Protein AF-A0A7R9Y713-F1 (afdb_monomer)

Radius of gyration: 16.24 Å; Cα contacts (8 Å, |Δi|>4): 107; chains: 1; bounding box: 51×29×39 Å

Nearest PDB structures (foldseek):
  8q87-assembly1_Aa  TM=9.866E-01  e=1.532E-11  Gallus gallus
  7qiz-assembly1_v  TM=9.920E-01  e=5.267E-11  Solanum lycopersicum
  8b2l-assembly1_F1  TM=9.938E-01  e=1.397E-10  Nicotiana tabacum
  8r6f-assembly1_B  TM=9.916E-01  e=2.202E-10  Triticum aestivum
  8c3a-assembly1_D  TM=9.872E-01  e=3.952E-10  Candida albicans

Sequence (104 aa):
NCLLNFHGMDMTRDKLCSLIKKKQSIIEANVDARTTDGYIVRLFCIAFTKKQDDQLKETCYAKSAKVRSIRTKMINAMSTLAGKGDLKTLVKALIAGTTGEEIE

InterPro domains:
  IPR001593 Small ribosomal subunit protein eS1 [PF01015] (1-104)
  IPR001593 Small ribosomal subunit protein eS1 [SM01397] (1-103)

Solvent-accessible surface area (backbone atoms only — not comparable to full-atom values): 6538 Å² total; per-residue (Å²): 138,86,89,83,78,93,86,82,86,82,79,56,67,70,59,58,59,70,69,66,61,84,56,40,34,80,48,70,40,66,44,83,32,56,27,72,79,69,51,77,45,78,49,77,47,80,46,69,50,75,76,58,93,87,52,84,64,83,59,31,74,70,54,72,70,56,51,52,55,49,36,53,50,48,37,51,51,54,44,51,54,31,56,73,35,34,67,74,55,42,51,53,46,61,74,68,50,57,69,57,69,81,63,110

Mean predicted aligned error: 4.02 Å

Foldseek 3Di:
DDDDDDDDDDDDPVVVVVVDDPQKDKAKEWDFEAAPVGDTDIDIDIDIFDDDPPDPDSHDYDDPVVSVVLRVQLHVLLRVLRHPHDPVSSVVVVVVVCSVVSSD

Secondary structure (DSSP, 8-state):
------------HHHHHHH--TTB-EEEEEEEEE-TTS-EEEEEEEEEPPPPTT--SS-BPPPHHHH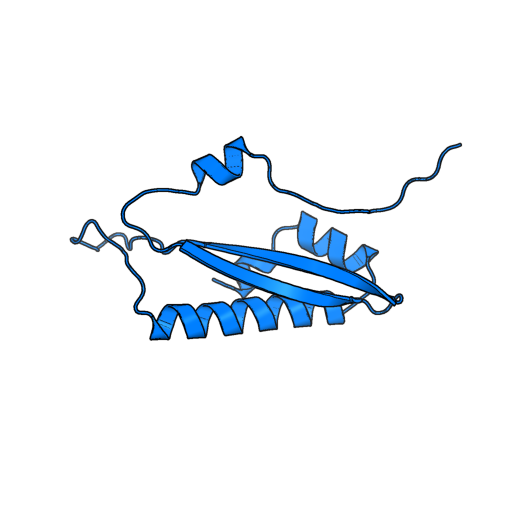HHHHHHHHHHHHHHHHTS-HHHHHHHHHHTGGGTTT-

Structure (mmCIF, N/CA/C/O backbone):
data_AF-A0A7R9Y713-F1
#
_entry.id   AF-A0A7R9Y713-F1
#
loop_
_atom_site.group_PDB
_atom_site.id
_atom_site.type_symbol
_atom_site.label_atom_id
_atom_site.label_alt_id
_atom_site.label_comp_id
_atom_site.label_asym_id
_atom_site.label_entity_id
_atom_site.label_seq_id
_atom_site.pdbx_PDB_ins_code
_atom_site.Cartn_x
_atom_site.Cartn_y
_atom_site.Cartn_z
_atom_site.occupancy
_atom_site.B_iso_or_equiv
_atom_site.auth_seq_id
_atom_site.auth_comp_id
_atom_site.auth_asym_id
_atom_site.auth_atom_id
_atom_site.pdbx_PDB_model_num
ATOM 1 N N . ASN A 1 1 ? 28.786 15.103 -15.250 1.00 78.19 1 ASN A N 1
ATOM 2 C CA . ASN A 1 1 ? 27.330 14.838 -15.200 1.00 78.19 1 ASN A CA 1
ATOM 3 C C . ASN A 1 1 ? 27.094 13.432 -14.686 1.00 78.19 1 ASN A C 1
ATOM 5 O O . ASN A 1 1 ? 27.691 12.518 -15.235 1.00 78.19 1 ASN A O 1
ATOM 9 N N . CYS A 1 2 ? 26.278 13.267 -13.643 1.00 91.69 2 CYS A N 1
ATOM 10 C CA . CYS A 1 2 ? 25.910 11.959 -13.093 1.00 91.69 2 CYS A CA 1
ATOM 11 C C . CYS A 1 2 ? 24.407 11.752 -13.317 1.00 91.69 2 CYS A C 1
ATOM 13 O O . CYS A 1 2 ? 23.604 12.513 -12.779 1.00 91.69 2 CYS A O 1
ATOM 15 N N . LEU A 1 3 ? 24.033 10.794 -14.167 1.00 93.81 3 LEU A N 1
ATOM 16 C CA . LEU A 1 3 ? 22.634 10.497 -14.478 1.00 93.81 3 LEU A CA 1
ATOM 17 C C . LEU A 1 3 ? 22.094 9.479 -13.468 1.00 93.81 3 LEU A C 1
ATOM 19 O O . LEU A 1 3 ? 22.753 8.481 -13.189 1.00 93.81 3 LEU A O 1
ATOM 23 N N . LEU A 1 4 ? 20.899 9.734 -12.934 1.00 94.81 4 LEU A N 1
ATOM 24 C CA . LEU A 1 4 ? 20.230 8.874 -11.956 1.00 94.81 4 LEU A CA 1
ATOM 25 C C . LEU A 1 4 ? 18.956 8.274 -12.559 1.00 94.81 4 LEU A C 1
ATOM 27 O O . LEU A 1 4 ? 18.323 8.889 -13.418 1.00 94.81 4 LEU A O 1
ATOM 31 N N . ASN A 1 5 ? 18.573 7.088 -12.081 1.00 93.31 5 ASN A N 1
ATOM 32 C CA . ASN A 1 5 ? 17.335 6.406 -12.455 1.00 93.31 5 ASN A CA 1
ATOM 33 C C . ASN A 1 5 ? 16.564 5.961 -11.202 1.00 93.31 5 ASN A C 1
ATOM 35 O O . ASN A 1 5 ? 17.126 5.884 -10.108 1.00 93.31 5 ASN A O 1
ATOM 39 N N . PHE A 1 6 ? 15.275 5.672 -11.362 1.00 93.81 6 PHE A N 1
ATOM 40 C CA . PHE A 1 6 ? 14.426 5.180 -10.286 1.00 93.81 6 PHE A CA 1
ATOM 41 C C . PHE A 1 6 ? 14.875 3.790 -9.815 1.00 93.81 6 PHE A C 1
ATOM 43 O O . PHE A 1 6 ? 15.078 2.890 -10.628 1.00 93.81 6 PHE A O 1
ATOM 50 N N . HIS A 1 7 ? 14.997 3.619 -8.497 1.00 93.44 7 HIS A N 1
ATOM 51 C CA . HIS A 1 7 ? 15.336 2.337 -7.871 1.00 93.44 7 HIS A CA 1
ATOM 52 C C . HIS A 1 7 ? 14.205 1.797 -6.988 1.00 93.44 7 HIS A C 1
ATOM 54 O O . HIS A 1 7 ? 13.956 0.595 -6.972 1.00 93.44 7 HIS A O 1
ATOM 60 N N . GLY A 1 8 ? 13.498 2.676 -6.276 1.00 93.75 8 GLY A N 1
ATOM 61 C CA . GLY A 1 8 ? 12.429 2.281 -5.371 1.00 93.75 8 GLY A CA 1
ATOM 62 C C . GLY A 1 8 ? 11.718 3.477 -4.751 1.00 93.75 8 GLY A C 1
ATOM 63 O O . GLY A 1 8 ? 12.155 4.621 -4.875 1.00 93.75 8 GLY A O 1
ATOM 64 N N . MET A 1 9 ? 10.607 3.182 -4.087 1.00 92.69 9 MET A N 1
ATOM 65 C CA . MET A 1 9 ? 9.770 4.133 -3.366 1.00 92.69 9 MET A CA 1
ATOM 66 C C . MET A 1 9 ? 9.361 3.488 -2.046 1.00 92.69 9 MET A C 1
ATOM 68 O O . MET A 1 9 ? 8.988 2.316 -2.037 1.00 92.69 9 MET A O 1
ATOM 72 N N . ASP A 1 10 ? 9.411 4.249 -0.959 1.00 93.81 10 ASP A N 1
ATOM 73 C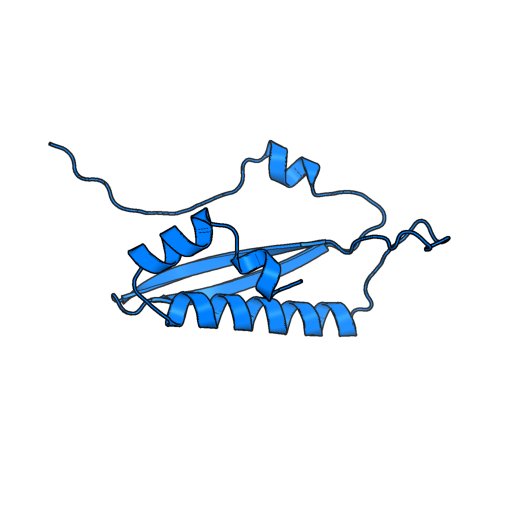 CA . ASP A 1 10 ? 8.961 3.797 0.354 1.00 93.81 10 ASP A CA 1
ATOM 74 C C . ASP A 1 10 ? 8.231 4.930 1.080 1.00 93.81 10 ASP A C 1
ATOM 76 O O . ASP A 1 10 ? 8.427 6.114 0.789 1.00 93.81 10 ASP A O 1
ATOM 80 N N . MET A 1 11 ? 7.369 4.558 2.018 1.00 91.62 11 MET A N 1
ATOM 81 C CA . MET A 1 11 ? 6.697 5.498 2.898 1.00 91.62 11 MET A CA 1
ATOM 82 C C . MET A 1 11 ? 7.591 5.795 4.101 1.00 91.62 11 MET A C 1
ATOM 84 O O . MET A 1 11 ? 8.266 4.921 4.641 1.00 91.62 11 MET A O 1
ATOM 88 N N . THR A 1 12 ? 7.579 7.041 4.566 1.00 95.56 12 THR A N 1
ATOM 89 C CA . THR A 1 12 ? 8.336 7.405 5.760 1.00 95.56 12 THR A CA 1
ATOM 90 C C . THR A 1 12 ? 7.803 6.658 6.990 1.00 95.56 12 THR A C 1
ATOM 92 O O . THR A 1 12 ? 6.603 6.390 7.133 1.00 95.56 12 THR A O 1
ATOM 95 N N . ARG A 1 13 ? 8.710 6.290 7.903 1.00 95.38 13 ARG A N 1
ATOM 96 C CA . ARG A 1 13 ? 8.381 5.480 9.087 1.00 95.38 13 ARG A CA 1
ATOM 97 C C . ARG A 1 13 ? 7.323 6.140 9.974 1.00 95.38 13 ARG A C 1
ATOM 99 O O . ARG A 1 13 ? 6.431 5.462 10.474 1.00 95.38 13 ARG A O 1
ATOM 106 N N . AS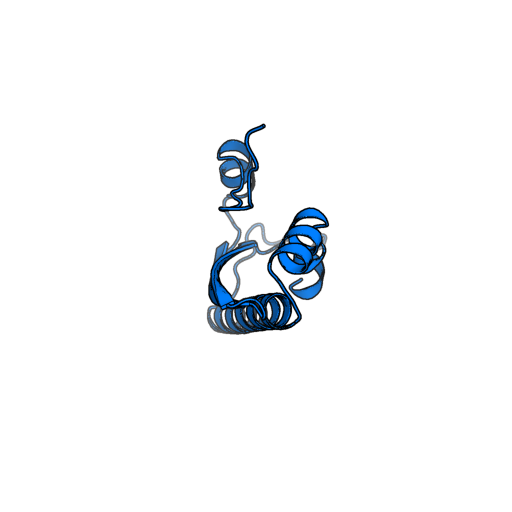P A 1 14 ? 7.433 7.445 10.180 1.00 96.88 14 ASP A N 1
ATOM 107 C CA . ASP A 1 14 ? 6.466 8.249 10.929 1.00 96.88 14 ASP A CA 1
ATOM 108 C C . ASP A 1 14 ? 5.061 8.137 10.325 1.00 96.88 14 ASP A C 1
ATOM 110 O O . ASP A 1 14 ? 4.092 7.891 11.050 1.00 96.88 14 ASP A O 1
ATOM 114 N N . LYS A 1 15 ? 4.951 8.206 8.993 1.00 93.56 15 LYS A N 1
ATOM 115 C CA . LYS A 1 15 ? 3.673 8.065 8.301 1.00 93.56 15 LYS A CA 1
ATOM 116 C C . LYS A 1 15 ? 3.108 6.656 8.458 1.00 93.56 15 LYS A C 1
ATOM 118 O O . LYS A 1 15 ? 1.945 6.538 8.846 1.00 93.56 15 LYS A O 1
ATOM 123 N N . LEU A 1 16 ? 3.907 5.607 8.254 1.00 93.88 16 LEU A N 1
ATOM 124 C CA . LEU A 1 16 ? 3.475 4.217 8.467 1.00 93.88 16 LEU A CA 1
ATOM 125 C C . LEU A 1 16 ? 2.965 3.991 9.896 1.00 93.88 16 LEU A C 1
ATOM 127 O O . LEU A 1 16 ? 1.856 3.491 10.090 1.00 93.88 16 LEU A O 1
ATOM 131 N N . CYS A 1 17 ? 3.727 4.425 10.901 1.00 93.75 17 CYS A N 1
ATOM 132 C CA . CYS A 1 17 ? 3.326 4.306 12.301 1.00 93.75 17 CYS A CA 1
ATOM 133 C C . CYS A 1 17 ? 2.043 5.092 12.615 1.00 93.75 17 CYS A C 1
ATOM 135 O O . CYS A 1 17 ? 1.239 4.633 13.422 1.00 93.75 17 CYS A O 1
ATOM 137 N N . SER A 1 18 ? 1.814 6.240 11.967 1.00 94.25 18 SER A N 1
ATOM 138 C CA . SER A 1 18 ? 0.601 7.048 12.173 1.00 94.25 18 SER A CA 1
ATOM 139 C C . SER A 1 18 ? -0.685 6.394 11.642 1.00 94.25 18 SER A C 1
ATOM 141 O O . SER A 1 18 ? -1.779 6.659 12.151 1.00 94.25 18 SER A O 1
ATOM 143 N N . LEU A 1 19 ? -0.569 5.543 10.615 1.00 92.75 19 LEU A N 1
ATOM 144 C CA . LEU A 1 19 ? -1.702 4.855 9.990 1.00 92.75 19 LEU A CA 1
ATOM 145 C C . LEU A 1 19 ? -2.164 3.644 10.814 1.00 92.75 19 LEU A C 1
ATOM 147 O O . LEU A 1 19 ? -3.353 3.313 10.834 1.00 92.75 19 LEU A O 1
ATOM 151 N N . ILE A 1 20 ? -1.236 3.008 11.531 1.00 93.00 20 ILE A N 1
ATOM 152 C CA . ILE A 1 20 ? -1.507 1.836 12.361 1.00 93.00 20 ILE A CA 1
ATOM 153 C C . ILE A 1 20 ? -2.204 2.275 13.654 1.00 93.00 20 ILE A C 1
ATOM 155 O O . ILE A 1 20 ? -1.595 2.801 14.583 1.00 93.00 20 ILE A O 1
ATOM 159 N N . LYS A 1 21 ? -3.512 2.021 13.729 1.00 93.19 21 LYS A N 1
ATOM 160 C CA . LYS A 1 21 ? -4.352 2.282 14.904 1.00 93.19 21 LYS A CA 1
ATOM 161 C C . LYS A 1 21 ? -4.999 0.991 15.408 1.00 93.19 21 LYS A C 1
ATOM 163 O O . LYS A 1 21 ? -5.145 0.016 14.673 1.00 93.19 21 LYS A O 1
ATOM 168 N N . LYS A 1 22 ? -5.400 0.981 16.682 1.00 93.88 22 LYS A N 1
ATOM 169 C CA . LYS A 1 22 ? -6.181 -0.120 17.275 1.00 93.88 22 LYS A CA 1
ATOM 170 C C . LYS A 1 22 ? -7.622 -0.107 16.745 1.00 93.88 22 LYS A C 1
ATOM 172 O O . LYS A 1 22 ? -8.084 0.906 16.231 1.00 93.88 22 LYS A O 1
ATOM 177 N N . LYS A 1 23 ? -8.350 -1.214 16.949 1.00 94.50 23 LYS A N 1
ATOM 178 C CA . LYS A 1 23 ? -9.790 -1.365 16.636 1.00 94.50 23 LYS A CA 1
ATOM 179 C C . LYS A 1 23 ? -10.155 -1.336 15.137 1.00 94.50 23 LYS A C 1
ATOM 181 O O . LYS A 1 23 ? -11.336 -1.253 14.808 1.00 94.50 23 LYS A O 1
ATOM 186 N N . GLN A 1 24 ? -9.175 -1.487 14.250 1.00 95.62 24 GLN A N 1
ATOM 187 C CA . GLN A 1 24 ? -9.347 -1.643 12.802 1.00 95.62 24 GLN A CA 1
ATOM 188 C C . GLN A 1 24 ? -8.566 -2.869 12.307 1.00 95.62 24 GLN A C 1
ATOM 190 O O . GLN A 1 24 ? -7.604 -3.294 12.949 1.00 95.62 24 GLN A O 1
ATOM 195 N N . SER A 1 25 ? -8.969 -3.451 11.182 1.00 95.75 25 SER A N 1
ATOM 196 C CA . SER A 1 25 ? -8.195 -4.488 10.498 1.00 95.75 25 SER A CA 1
ATOM 197 C C . SER A 1 25 ? -7.156 -3.868 9.568 1.00 95.75 25 SER A C 1
ATOM 199 O O . SER A 1 25 ? -7.451 -2.914 8.849 1.00 95.75 25 SER A O 1
ATOM 201 N N . ILE A 1 26 ? -5.964 -4.461 9.558 1.00 95.81 26 ILE A N 1
ATOM 202 C CA . ILE A 1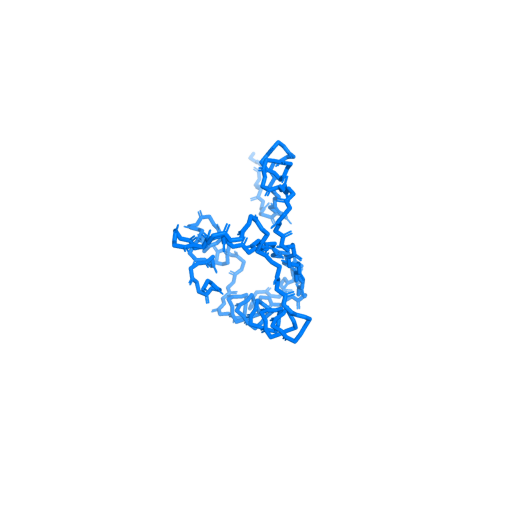 26 ? -4.889 -4.169 8.606 1.00 95.81 26 ILE A CA 1
ATOM 203 C C . ILE A 1 26 ? -4.953 -5.220 7.498 1.00 95.81 26 ILE A C 1
ATOM 205 O O . ILE A 1 26 ? -5.056 -6.419 7.777 1.00 95.81 26 ILE A O 1
ATOM 209 N N . ILE A 1 27 ? -4.927 -4.778 6.246 1.00 95.62 27 ILE A N 1
ATOM 210 C CA . ILE A 1 27 ? -4.960 -5.637 5.066 1.00 95.62 27 ILE A CA 1
ATOM 211 C C . ILE A 1 27 ? -3.755 -5.293 4.200 1.00 95.62 27 ILE A C 1
ATOM 213 O O . ILE A 1 27 ? -3.673 -4.211 3.634 1.00 95.62 27 ILE A O 1
ATOM 217 N N . GLU A 1 28 ? -2.830 -6.236 4.096 1.00 94.94 28 GLU A N 1
ATOM 218 C CA . GLU A 1 28 ? -1.599 -6.093 3.317 1.00 94.94 28 GLU A CA 1
ATOM 219 C C . GLU A 1 28 ? -1.635 -7.016 2.100 1.00 94.94 28 GLU A C 1
ATOM 221 O O . GLU A 1 28 ? -2.138 -8.146 2.189 1.00 94.94 28 GLU A O 1
ATOM 226 N N . ALA A 1 29 ? -1.091 -6.540 0.982 1.00 95.56 29 ALA A N 1
ATOM 227 C CA . ALA A 1 29 ? -0.915 -7.291 -0.252 1.00 95.56 29 ALA A CA 1
ATOM 228 C C . ALA A 1 29 ? 0.428 -6.940 -0.904 1.00 95.56 29 ALA A C 1
ATOM 230 O O . ALA A 1 29 ? 0.912 -5.814 -0.789 1.00 95.56 29 ALA A O 1
ATOM 231 N N . ASN A 1 30 ? 1.013 -7.903 -1.611 1.00 95.62 30 ASN A N 1
ATOM 232 C CA . ASN A 1 30 ? 2.202 -7.699 -2.424 1.00 95.62 30 ASN A CA 1
ATOM 233 C C . ASN A 1 30 ? 2.041 -8.393 -3.777 1.00 95.62 30 ASN A C 1
ATOM 235 O O . ASN A 1 30 ? 1.257 -9.336 -3.909 1.00 95.62 30 ASN A O 1
ATOM 239 N N . VAL A 1 31 ? 2.751 -7.892 -4.783 1.00 95.44 31 VAL A N 1
ATOM 240 C CA . VAL A 1 31 ? 2.809 -8.513 -6.106 1.00 95.44 31 VAL A CA 1
ATOM 241 C C . VAL A 1 31 ? 4.160 -8.240 -6.754 1.00 95.44 31 VAL A C 1
ATOM 243 O O . VAL A 1 31 ? 4.683 -7.128 -6.671 1.00 95.44 31 VAL A O 1
ATOM 246 N N . ASP A 1 32 ? 4.700 -9.260 -7.412 1.00 95.25 32 ASP A N 1
ATOM 247 C CA . ASP A 1 32 ? 5.821 -9.119 -8.334 1.00 95.25 32 ASP A CA 1
ATOM 248 C C . ASP A 1 32 ? 5.260 -8.859 -9.726 1.00 95.25 32 ASP A C 1
ATOM 250 O O . ASP A 1 32 ? 4.584 -9.712 -10.304 1.00 95.25 32 ASP A O 1
ATOM 254 N N . ALA A 1 33 ? 5.512 -7.666 -10.251 1.00 90.94 33 ALA A N 1
ATOM 255 C CA . ALA A 1 33 ? 5.009 -7.246 -11.545 1.00 90.94 33 ALA A CA 1
ATOM 256 C C . ALA A 1 33 ? 6.158 -6.932 -12.499 1.00 90.94 33 ALA A C 1
ATOM 258 O O . ALA A 1 33 ? 7.174 -6.347 -12.120 1.00 90.94 33 ALA A O 1
ATOM 259 N N . ARG A 1 34 ? 5.978 -7.332 -13.756 1.00 93.19 34 ARG A N 1
ATOM 260 C CA . ARG A 1 34 ? 6.899 -7.030 -14.847 1.00 93.19 34 ARG A CA 1
ATOM 261 C C . ARG A 1 34 ? 6.338 -5.867 -15.657 1.00 93.19 34 ARG A C 1
ATOM 263 O O . ARG A 1 34 ? 5.195 -5.944 -16.100 1.00 93.19 34 ARG A O 1
ATOM 270 N N . THR A 1 35 ? 7.139 -4.830 -15.847 1.00 93.25 35 THR A N 1
ATOM 271 C CA . THR A 1 35 ? 6.815 -3.696 -16.719 1.00 93.25 35 THR A CA 1
ATOM 272 C C . THR A 1 35 ? 7.175 -4.010 -18.172 1.00 93.25 35 THR A C 1
ATOM 274 O O . THR A 1 35 ? 7.897 -4.971 -18.461 1.00 93.25 35 THR A O 1
ATOM 277 N N . THR A 1 36 ? 6.679 -3.208 -19.113 1.00 93.56 36 THR A N 1
ATOM 278 C CA . THR A 1 36 ? 6.875 -3.435 -20.558 1.00 93.56 36 THR A CA 1
ATOM 279 C C . THR A 1 36 ? 8.322 -3.261 -21.026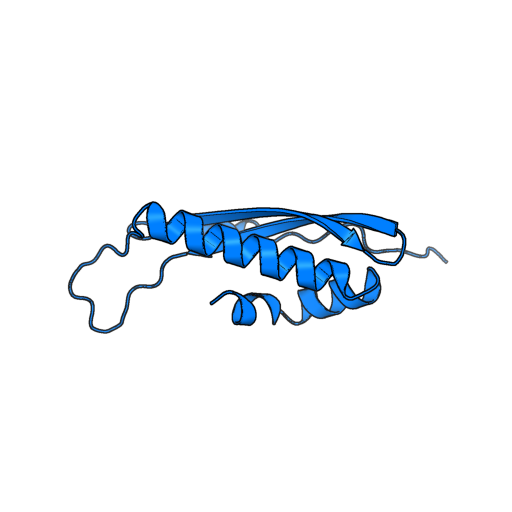 1.00 93.56 36 THR A C 1
ATOM 281 O O . THR A 1 36 ? 8.748 -3.928 -21.964 1.00 93.56 36 THR A O 1
ATOM 284 N N . ASP A 1 37 ? 9.104 -2.446 -20.323 1.00 92.38 37 ASP A N 1
ATOM 285 C CA . ASP A 1 37 ? 10.538 -2.217 -20.532 1.00 92.38 37 ASP A CA 1
ATOM 286 C C . ASP A 1 37 ? 11.439 -3.285 -19.874 1.00 92.38 37 ASP A C 1
ATOM 288 O O . ASP A 1 37 ? 12.665 -3.204 -19.948 1.00 92.38 37 ASP A O 1
ATOM 292 N N . GLY A 1 38 ? 10.851 -4.323 -19.267 1.00 90.31 38 GLY A N 1
ATOM 293 C CA . GLY A 1 38 ? 11.569 -5.503 -18.782 1.00 90.31 38 GLY A CA 1
ATOM 294 C C . GLY A 1 38 ? 12.033 -5.443 -17.325 1.00 90.31 38 GLY A C 1
ATOM 295 O O . GLY A 1 38 ? 12.627 -6.418 -16.853 1.00 90.31 38 GLY A O 1
ATOM 296 N N . TYR A 1 39 ? 11.732 -4.369 -16.587 1.00 93.56 39 TYR A N 1
ATOM 297 C CA . TYR A 1 39 ? 11.970 -4.328 -15.143 1.00 93.56 39 TYR A CA 1
ATOM 298 C C . TYR A 1 39 ? 10.992 -5.238 -14.394 1.00 93.56 39 TYR A C 1
ATOM 300 O O . TYR A 1 39 ? 9.835 -5.415 -14.777 1.00 93.56 39 TYR A O 1
ATOM 308 N N . ILE A 1 40 ? 11.469 -5.818 -13.292 1.00 93.62 40 ILE A N 1
ATOM 309 C CA . ILE A 1 40 ? 10.647 -6.562 -12.339 1.00 93.62 40 ILE A CA 1
ATOM 310 C C . ILE A 1 40 ? 10.636 -5.756 -11.048 1.00 93.62 40 ILE A C 1
ATOM 312 O O . ILE A 1 40 ? 11.684 -5.537 -10.441 1.00 93.62 40 ILE A O 1
ATOM 316 N N . VAL A 1 41 ? 9.454 -5.304 -10.645 1.00 93.31 41 VAL A N 1
ATOM 317 C CA . VAL A 1 41 ? 9.246 -4.506 -9.437 1.00 93.31 41 VAL A CA 1
ATOM 318 C C . VAL A 1 41 ? 8.327 -5.248 -8.478 1.00 93.31 41 VAL A C 1
ATOM 320 O O . VAL A 1 41 ? 7.351 -5.875 -8.892 1.00 93.31 41 VAL A O 1
ATOM 323 N N . ARG A 1 42 ? 8.631 -5.159 -7.181 1.00 94.81 42 ARG A N 1
ATOM 324 C CA . ARG A 1 42 ? 7.756 -5.655 -6.119 1.00 94.81 42 ARG A CA 1
ATOM 325 C C . ARG A 1 42 ? 6.960 -4.493 -5.551 1.00 94.81 42 ARG A C 1
ATOM 327 O O . ARG A 1 42 ? 7.532 -3.565 -4.985 1.00 94.81 42 ARG A O 1
ATOM 334 N N . LEU A 1 43 ? 5.646 -4.556 -5.708 1.00 93.50 43 LEU A N 1
ATOM 335 C CA . LEU A 1 43 ? 4.724 -3.556 -5.185 1.00 93.50 43 LEU A CA 1
ATOM 336 C C . LEU A 1 43 ? 4.126 -4.055 -3.872 1.00 93.50 43 LEU A C 1
ATOM 338 O O . LEU A 1 43 ? 3.759 -5.225 -3.751 1.00 93.50 43 LEU A O 1
ATOM 342 N N . PHE A 1 44 ? 4.015 -3.150 -2.906 1.00 94.56 44 PHE A N 1
ATOM 343 C CA . PHE A 1 44 ? 3.365 -3.383 -1.623 1.00 94.56 44 PHE A CA 1
ATOM 344 C C . PHE A 1 44 ? 2.184 -2.431 -1.482 1.00 94.56 44 PHE A C 1
ATOM 346 O O . PHE A 1 44 ? 2.281 -1.254 -1.824 1.00 94.56 44 PHE A O 1
ATOM 353 N N . CYS A 1 45 ? 1.074 -2.932 -0.951 1.00 92.50 45 CYS A N 1
ATOM 354 C CA . CYS A 1 45 ? -0.099 -2.127 -0.655 1.00 92.50 45 CYS A CA 1
ATOM 355 C C . CYS A 1 45 ? -0.615 -2.465 0.744 1.00 92.50 45 CYS A C 1
ATOM 357 O O . CYS A 1 45 ? -0.702 -3.636 1.126 1.00 92.50 45 CYS A O 1
ATOM 359 N N . ILE A 1 46 ? -0.948 -1.423 1.505 1.00 93.50 46 ILE A N 1
ATOM 360 C CA . ILE A 1 46 ? -1.459 -1.506 2.872 1.00 93.50 46 ILE A CA 1
ATOM 361 C C . ILE A 1 46 ? -2.782 -0.748 2.909 1.00 93.50 46 ILE A C 1
ATOM 363 O O . ILE A 1 46 ? -2.844 0.420 2.534 1.00 93.50 46 ILE A O 1
ATOM 367 N N . ALA A 1 47 ? -3.829 -1.411 3.384 1.00 93.56 47 ALA A N 1
ATOM 368 C CA . ALA A 1 47 ? -5.155 -0.846 3.560 1.00 93.56 47 ALA A CA 1
ATOM 369 C C . ALA A 1 47 ? -5.649 -1.062 4.994 1.00 93.56 47 ALA A C 1
ATOM 371 O O . ALA A 1 47 ? -5.303 -2.041 5.660 1.00 93.56 47 ALA A O 1
ATOM 372 N N . PHE A 1 48 ? -6.501 -0.151 5.456 1.00 94.69 48 PHE A N 1
ATOM 373 C CA . PHE A 1 48 ? -7.114 -0.202 6.778 1.00 94.69 48 PHE A CA 1
ATOM 374 C C . PHE A 1 48 ? -8.628 -0.116 6.645 1.00 94.69 48 PHE A C 1
ATOM 376 O O . PHE A 1 48 ? -9.154 0.600 5.796 1.00 94.69 48 PHE A O 1
ATOM 383 N N . THR A 1 49 ? -9.353 -0.825 7.500 1.00 94.62 49 THR A N 1
ATOM 384 C CA . THR A 1 49 ? -10.811 -0.687 7.563 1.00 94.62 49 THR A CA 1
ATOM 385 C C . THR A 1 49 ? -11.200 0.637 8.213 1.00 94.62 49 THR A C 1
ATOM 387 O O . THR A 1 49 ? -10.825 0.899 9.357 1.00 94.62 49 THR A O 1
ATOM 390 N N . LYS A 1 50 ? -12.013 1.434 7.521 1.00 92.19 50 LYS A N 1
ATOM 391 C CA . LYS A 1 50 ? -12.556 2.695 8.032 1.00 92.19 50 LYS A CA 1
ATOM 392 C C . LYS A 1 50 ? -13.852 2.457 8.813 1.00 92.19 50 LYS A C 1
ATOM 394 O O . LYS A 1 50 ? -14.683 1.636 8.423 1.00 92.19 50 LYS A O 1
ATOM 399 N N . LYS A 1 51 ? -14.019 3.165 9.930 1.00 92.56 51 LYS A N 1
ATOM 400 C CA . LYS A 1 51 ? -15.282 3.208 10.677 1.00 92.56 51 LYS A CA 1
ATOM 401 C C . LYS A 1 51 ? -16.284 4.083 9.910 1.00 92.56 51 LYS A C 1
ATOM 403 O O . LYS A 1 51 ? -15.902 5.160 9.466 1.00 92.56 51 LYS A O 1
ATOM 408 N N . GLN A 1 52 ? -17.522 3.620 9.757 1.00 91.81 52 GLN A N 1
ATOM 409 C CA . GLN A 1 52 ? -18.604 4.433 9.182 1.00 91.81 52 GLN A CA 1
ATOM 410 C C . GLN A 1 52 ? -19.127 5.438 10.216 1.00 91.81 52 GLN A C 1
ATOM 412 O O . GLN A 1 52 ? -19.077 5.151 11.416 1.00 91.81 52 GLN A O 1
ATOM 417 N N . ASP A 1 53 ? -19.635 6.584 9.763 1.00 91.69 53 ASP A N 1
ATOM 418 C CA . ASP A 1 53 ? -20.037 7.683 10.654 1.00 91.69 53 ASP A CA 1
ATOM 419 C C . ASP A 1 53 ? -21.159 7.261 11.621 1.00 91.69 53 ASP A C 1
ATOM 421 O O . ASP A 1 53 ? -21.073 7.518 12.821 1.00 91.69 53 ASP A O 1
ATOM 425 N N . ASP A 1 54 ? -22.118 6.459 11.147 1.00 93.44 54 ASP A N 1
ATOM 426 C CA . ASP A 1 54 ? -23.246 5.957 11.951 1.00 93.44 54 ASP A CA 1
ATOM 427 C C . ASP A 1 54 ? -22.929 4.682 12.757 1.00 93.44 54 ASP A C 1
ATOM 429 O O . ASP A 1 54 ? -23.799 4.061 13.378 1.00 93.44 54 ASP A O 1
ATOM 433 N N . GLN A 1 55 ? -21.674 4.225 12.755 1.00 92.31 55 GLN A N 1
ATOM 434 C CA . GLN A 1 55 ? -21.309 2.985 13.427 1.00 92.31 55 GLN A CA 1
ATOM 435 C C . GLN A 1 55 ? -21.185 3.184 14.948 1.00 92.31 55 GLN A C 1
ATOM 437 O O . GLN A 1 55 ? -20.207 3.742 15.450 1.00 92.31 55 GLN A O 1
ATOM 442 N N . LEU A 1 56 ? -22.121 2.611 15.713 1.00 93.38 56 LEU A N 1
ATOM 443 C CA . LEU A 1 56 ? -22.078 2.620 17.186 1.00 93.38 56 LEU A CA 1
ATOM 444 C C . LEU A 1 56 ? -20.895 1.814 17.750 1.00 93.38 56 LEU A C 1
ATOM 446 O O . LEU A 1 56 ? -20.266 2.203 18.733 1.00 93.38 56 LEU A O 1
ATOM 450 N N . LYS A 1 57 ? -20.553 0.687 17.114 1.00 93.56 57 LYS A N 1
ATOM 451 C CA . LYS A 1 57 ? -19.457 -0.184 17.561 1.00 93.56 57 LYS A CA 1
ATOM 452 C C . LYS A 1 57 ? -18.104 0.496 17.353 1.00 93.56 57 LYS A C 1
ATOM 454 O O . LYS A 1 57 ? -17.758 0.864 16.234 1.00 93.56 57 LYS A O 1
ATOM 459 N N . GLU A 1 58 ? -17.283 0.558 18.399 1.00 91.38 58 GLU A N 1
ATOM 460 C CA . GLU A 1 58 ? -15.940 1.151 18.315 1.00 91.38 58 GLU A CA 1
ATOM 461 C C . GLU A 1 58 ? -14.956 0.364 17.434 1.00 91.38 58 GLU A C 1
ATOM 463 O O . GLU A 1 58 ? -13.952 0.915 16.995 1.00 91.38 58 GLU A O 1
ATOM 468 N N . THR A 1 59 ? -15.207 -0.930 17.207 1.00 94.56 59 THR A N 1
ATOM 469 C CA . THR A 1 59 ? -14.343 -1.800 16.394 1.00 94.56 59 THR A CA 1
ATOM 470 C C . THR A 1 59 ? -14.891 -1.971 14.986 1.00 94.56 59 THR A C 1
ATOM 472 O O . THR A 1 59 ? -16.056 -2.328 14.809 1.00 94.56 59 THR A O 1
ATOM 475 N N . CYS A 1 60 ? -14.032 -1.791 13.986 1.00 95.12 60 CYS A N 1
ATOM 476 C CA . CYS A 1 60 ? -14.313 -2.075 12.584 1.00 95.12 60 CYS A CA 1
ATOM 477 C C . CYS A 1 60 ? -13.382 -3.200 12.122 1.00 95.12 60 CYS A C 1
ATOM 479 O O . CYS A 1 60 ? -12.296 -2.950 11.619 1.00 95.12 60 CYS A O 1
ATOM 481 N N . TYR A 1 61 ? -13.763 -4.455 12.361 1.00 95.94 61 TYR A N 1
ATOM 482 C CA . TYR A 1 61 ? -12.967 -5.604 11.924 1.00 95.94 61 TYR A CA 1
ATOM 483 C C . TYR A 1 61 ? -13.591 -6.263 10.698 1.00 95.94 61 TYR A C 1
ATOM 485 O O . TYR A 1 61 ? -14.778 -6.595 10.696 1.00 95.94 61 TYR A O 1
ATOM 493 N N . ALA A 1 62 ? -12.782 -6.492 9.666 1.00 95.12 62 ALA A N 1
ATOM 494 C CA . ALA A 1 62 ? -13.208 -7.213 8.477 1.00 95.12 62 ALA A CA 1
ATOM 495 C C . ALA A 1 62 ? -13.224 -8.727 8.736 1.00 95.12 62 ALA A C 1
ATOM 497 O O . ALA A 1 62 ? -12.289 -9.294 9.301 1.00 95.12 62 ALA A O 1
ATOM 498 N N . LYS A 1 63 ? -14.275 -9.413 8.268 1.00 97.00 63 LYS A N 1
ATOM 499 C CA . LYS A 1 63 ? -14.317 -10.885 8.260 1.00 97.00 63 LYS A CA 1
ATOM 500 C C . LYS A 1 63 ? -13.227 -11.436 7.334 1.00 97.00 63 LYS A C 1
ATOM 502 O O . LYS A 1 63 ? -12.987 -10.870 6.268 1.00 97.00 63 LYS A O 1
ATOM 507 N N . SER A 1 64 ? -12.665 -12.602 7.653 1.00 96.00 64 SER A N 1
ATOM 508 C CA . SER A 1 64 ? -11.584 -13.229 6.869 1.00 96.00 64 SER A CA 1
ATOM 509 C C . SER A 1 64 ? -11.930 -13.434 5.388 1.00 96.00 64 SER A C 1
ATOM 511 O O . SER A 1 64 ? -11.070 -13.294 4.521 1.00 96.00 64 SER A O 1
ATOM 513 N N . ALA A 1 65 ? -13.197 -13.719 5.064 1.00 97.06 65 ALA A N 1
ATOM 514 C CA . ALA A 1 65 ? -13.658 -13.798 3.675 1.00 97.06 65 ALA A CA 1
ATOM 515 C C . ALA A 1 65 ? -13.526 -12.452 2.940 1.00 97.06 65 ALA A C 1
ATOM 517 O O . ALA A 1 65 ? -13.017 -12.408 1.821 1.00 97.06 65 ALA A O 1
ATOM 518 N N . LYS A 1 66 ? -13.904 -11.347 3.596 1.00 95.62 66 LYS A N 1
ATOM 519 C CA . LYS A 1 66 ? -13.793 -10.000 3.029 1.00 95.62 66 LYS A CA 1
ATOM 520 C C . LYS A 1 66 ? -12.328 -9.587 2.880 1.00 95.62 66 LYS A C 1
ATOM 522 O O . LYS A 1 66 ? -11.962 -9.102 1.815 1.00 95.62 66 LYS A O 1
ATOM 527 N N . VAL A 1 67 ? -11.485 -9.872 3.876 1.00 96.31 67 VAL A N 1
ATOM 528 C CA . VAL A 1 67 ? -10.030 -9.633 3.806 1.00 96.31 67 VAL A CA 1
ATOM 529 C C . VAL A 1 67 ? -9.413 -10.319 2.584 1.00 96.31 67 VAL A C 1
ATOM 531 O O . VAL A 1 67 ? -8.680 -9.681 1.835 1.00 96.31 67 VAL A O 1
ATOM 534 N N . ARG A 1 68 ? -9.755 -11.592 2.330 1.00 96.12 68 ARG A N 1
ATOM 535 C CA . ARG A 1 68 ? -9.288 -12.316 1.134 1.00 96.12 68 ARG A CA 1
ATOM 536 C C . ARG A 1 68 ? -9.756 -11.651 -0.161 1.00 96.12 68 ARG A C 1
ATOM 538 O O . ARG A 1 68 ? -8.934 -11.414 -1.035 1.00 96.12 68 ARG A O 1
ATOM 545 N N . SER A 1 69 ? -11.037 -11.284 -0.253 1.00 95.56 69 SER A N 1
ATOM 546 C CA . SER A 1 69 ? -11.568 -10.616 -1.451 1.00 95.56 69 SER A CA 1
ATOM 547 C C . SER A 1 69 ? -10.906 -9.260 -1.732 1.00 95.56 69 SER A C 1
ATOM 549 O O . SER A 1 69 ? -10.631 -8.946 -2.886 1.00 95.56 69 SER A O 1
ATOM 551 N N . ILE A 1 70 ? -10.610 -8.477 -0.685 1.00 95.00 70 ILE A N 1
ATOM 552 C CA . ILE A 1 70 ? -9.925 -7.185 -0.808 1.00 95.00 70 ILE A CA 1
ATOM 553 C C . ILE A 1 70 ? -8.484 -7.411 -1.274 1.00 95.00 70 ILE A C 1
ATOM 555 O O . ILE A 1 70 ? -8.062 -6.778 -2.233 1.00 95.00 70 ILE A O 1
ATOM 559 N N . ARG A 1 71 ? -7.758 -8.375 -0.689 1.00 95.56 71 ARG A N 1
ATOM 560 C CA . ARG A 1 71 ? -6.396 -8.720 -1.136 1.00 95.56 71 ARG A CA 1
ATOM 561 C C . ARG A 1 71 ? -6.339 -9.107 -2.610 1.00 95.56 71 ARG A C 1
ATOM 563 O O . ARG A 1 71 ? -5.457 -8.637 -3.316 1.00 95.56 71 ARG A O 1
ATOM 570 N N . THR A 1 72 ? -7.282 -9.916 -3.093 1.00 95.06 72 THR A N 1
ATOM 571 C CA . THR A 1 72 ? -7.344 -10.272 -4.519 1.00 95.06 72 THR A CA 1
ATOM 572 C C . THR A 1 72 ? -7.539 -9.035 -5.398 1.00 95.06 72 THR A C 1
ATOM 574 O O . THR A 1 72 ? -6.846 -8.893 -6.400 1.00 95.06 72 THR A O 1
ATOM 577 N N . LYS A 1 73 ? -8.420 -8.104 -5.005 1.00 94.56 73 LYS A N 1
ATOM 578 C CA . LYS A 1 73 ? -8.597 -6.834 -5.728 1.00 94.56 73 LYS A CA 1
ATOM 579 C C . LYS A 1 73 ? -7.331 -5.974 -5.724 1.00 94.56 73 LYS A C 1
ATOM 581 O O . LYS A 1 73 ? -6.946 -5.495 -6.784 1.00 94.56 73 LYS A O 1
ATOM 586 N N . MET A 1 74 ? -6.661 -5.838 -4.576 1.00 95.06 74 MET A N 1
ATOM 587 C CA . MET A 1 74 ? -5.398 -5.095 -4.450 1.00 95.06 74 MET A CA 1
ATOM 588 C C . MET A 1 74 ? -4.331 -5.647 -5.402 1.00 95.06 74 MET A C 1
ATOM 590 O O . MET A 1 74 ? -3.703 -4.890 -6.136 1.00 95.06 74 MET A O 1
ATOM 594 N N . ILE A 1 75 ? -4.148 -6.971 -5.420 1.00 94.75 75 ILE A N 1
ATOM 595 C CA . ILE A 1 75 ? -3.171 -7.638 -6.292 1.00 94.75 75 ILE A CA 1
ATOM 596 C C . ILE A 1 75 ? -3.513 -7.403 -7.765 1.00 94.75 75 ILE A C 1
ATOM 598 O O . ILE A 1 75 ? -2.634 -7.036 -8.545 1.00 94.75 75 ILE A O 1
ATOM 602 N N . ASN A 1 76 ? -4.784 -7.562 -8.139 1.00 93.62 76 ASN A N 1
ATOM 603 C CA . ASN A 1 76 ? -5.227 -7.372 -9.5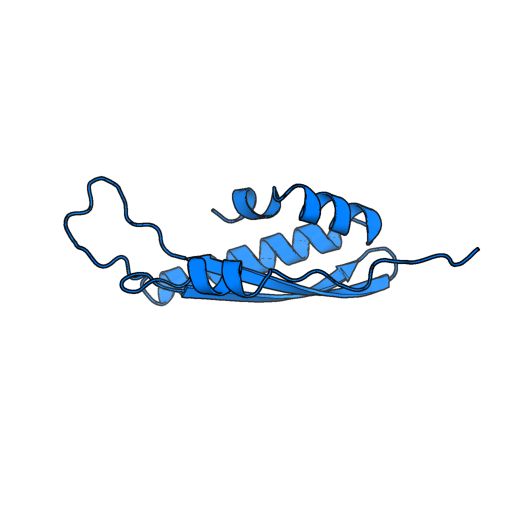17 1.00 93.62 76 ASN A CA 1
ATOM 604 C C . ASN A 1 76 ? -5.010 -5.928 -9.991 1.00 93.62 76 ASN A C 1
ATOM 606 O O . ASN A 1 76 ? -4.494 -5.726 -11.089 1.00 93.62 76 ASN A O 1
ATOM 610 N N . ALA A 1 77 ? -5.350 -4.931 -9.169 1.00 92.69 77 ALA A N 1
ATOM 611 C CA . ALA A 1 77 ? -5.153 -3.521 -9.501 1.00 92.69 77 ALA A CA 1
ATOM 612 C C . ALA A 1 77 ? -3.663 -3.190 -9.691 1.00 92.69 77 ALA A C 1
ATOM 614 O O . ALA A 1 77 ? -3.277 -2.669 -10.737 1.00 92.69 77 ALA A O 1
ATOM 615 N N . MET A 1 78 ? -2.806 -3.590 -8.741 1.00 92.44 78 MET A N 1
ATOM 616 C CA . MET A 1 78 ? -1.355 -3.379 -8.833 1.00 92.44 78 MET A CA 1
ATOM 617 C C . MET A 1 78 ? -0.737 -4.069 -10.058 1.00 92.44 78 MET A C 1
ATOM 619 O O . MET A 1 78 ? 0.072 -3.469 -10.764 1.00 92.44 78 MET A O 1
ATOM 623 N N . SER A 1 79 ? -1.131 -5.318 -10.334 1.00 92.31 79 SER A N 1
ATOM 624 C CA . SER A 1 79 ? -0.648 -6.073 -11.497 1.00 92.31 79 SER A CA 1
ATOM 625 C C . SER A 1 79 ? -1.072 -5.418 -12.812 1.00 92.31 79 SER A C 1
ATOM 627 O O . SER A 1 79 ? -0.255 -5.275 -13.720 1.00 92.31 79 SER A O 1
ATOM 629 N N . THR A 1 80 ? -2.320 -4.950 -12.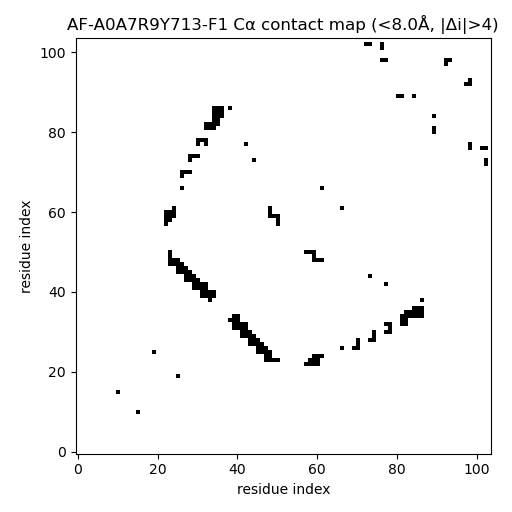893 1.00 91.44 80 THR A N 1
ATOM 630 C CA . THR A 1 80 ? -2.831 -4.249 -14.077 1.00 91.44 80 THR A CA 1
ATOM 631 C C . THR A 1 80 ? -2.091 -2.930 -14.289 1.00 91.44 80 THR A C 1
ATOM 633 O O . THR A 1 80 ? -1.702 -2.618 -15.409 1.00 91.44 80 THR A O 1
ATOM 636 N N . LEU A 1 81 ? -1.867 -2.154 -13.226 1.00 89.50 81 LEU A N 1
ATOM 637 C CA . LEU A 1 81 ? -1.191 -0.862 -13.315 1.00 89.50 81 LEU A CA 1
ATOM 638 C C . LEU A 1 81 ? 0.250 -1.015 -13.816 1.00 89.50 81 LEU A C 1
ATOM 640 O O . LEU A 1 81 ? 0.654 -0.310 -14.737 1.00 89.50 81 LEU A O 1
ATOM 644 N N . ALA A 1 82 ? 0.998 -1.973 -13.270 1.00 90.19 82 ALA A N 1
ATOM 645 C CA . ALA A 1 82 ? 2.368 -2.240 -13.699 1.00 90.19 82 ALA A CA 1
ATOM 646 C C . ALA A 1 82 ? 2.459 -2.857 -15.108 1.00 90.19 82 ALA A C 1
ATOM 648 O O . ALA A 1 82 ? 3.420 -2.592 -15.822 1.00 90.19 82 ALA A O 1
ATOM 649 N N . GLY A 1 83 ? 1.459 -3.638 -15.531 1.00 88.56 83 GLY A N 1
ATOM 650 C CA . GLY A 1 83 ? 1.408 -4.223 -16.875 1.00 88.56 83 GLY A CA 1
ATOM 651 C C . GLY A 1 83 ? 1.010 -3.244 -17.988 1.00 88.56 83 GLY A C 1
ATOM 652 O O . GLY A 1 83 ? 1.203 -3.553 -19.161 1.00 88.56 83 GLY A O 1
ATOM 653 N N . LYS A 1 84 ? 0.455 -2.070 -17.653 1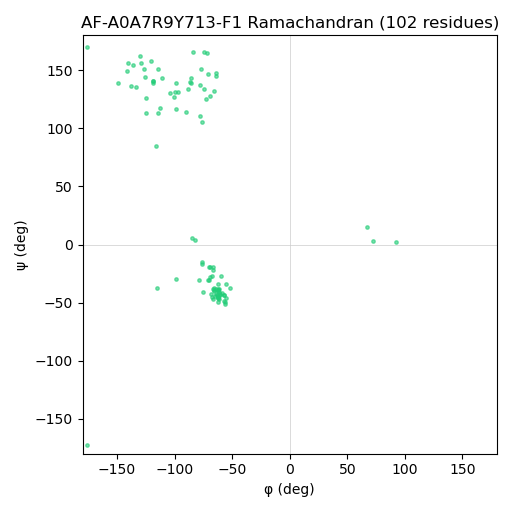.00 87.50 84 LYS A N 1
ATOM 654 C CA . LYS A 1 84 ? -0.014 -1.073 -18.634 1.00 87.50 84 LYS A CA 1
ATOM 655 C C . LYS A 1 84 ? 1.109 -0.266 -19.299 1.00 87.50 84 LYS A C 1
ATOM 657 O O . LYS A 1 84 ? 0.840 0.365 -20.319 1.00 87.50 84 LYS A O 1
ATOM 662 N N . GLY A 1 85 ? 2.326 -0.238 -18.753 1.00 88.62 85 GLY A N 1
ATOM 663 C CA . GLY A 1 85 ? 3.392 0.573 -19.341 1.00 88.62 85 GLY A CA 1
ATOM 664 C C . GLY A 1 85 ? 4.764 0.453 -18.686 1.00 88.62 85 GLY A C 1
ATOM 665 O O . GLY A 1 85 ? 5.005 -0.380 -17.813 1.00 88.62 85 GLY A O 1
ATOM 666 N N . ASP A 1 86 ? 5.668 1.315 -19.153 1.00 93.69 86 ASP A N 1
ATOM 667 C CA . ASP A 1 86 ? 7.079 1.331 -18.763 1.00 93.69 86 ASP A CA 1
ATOM 668 C C . ASP A 1 86 ? 7.270 1.911 -17.357 1.00 93.69 86 ASP A C 1
ATOM 670 O O . ASP A 1 86 ? 6.408 2.640 -16.840 1.00 93.69 86 ASP A O 1
ATOM 674 N N . LEU A 1 87 ? 8.458 1.713 -16.777 1.00 92.81 87 LEU A N 1
ATOM 675 C CA . LEU A 1 87 ? 8.807 2.183 -15.434 1.00 92.81 87 LEU A CA 1
ATOM 676 C C . LEU A 1 87 ? 8.522 3.681 -15.228 1.00 92.81 87 LEU A C 1
ATOM 678 O O . LEU A 1 87 ? 8.028 4.098 -14.182 1.00 92.81 87 LEU A O 1
ATOM 682 N N . LYS A 1 88 ? 8.758 4.508 -16.252 1.00 92.06 88 LYS A N 1
ATOM 683 C CA . LYS A 1 88 ? 8.486 5.955 -16.204 1.00 92.06 88 LYS A CA 1
ATOM 684 C C . LYS A 1 88 ? 7.003 6.273 -16.002 1.00 92.06 88 LYS A C 1
ATOM 686 O O . LYS A 1 88 ? 6.672 7.233 -15.307 1.00 92.06 88 LYS A O 1
ATOM 691 N N . THR A 1 89 ? 6.115 5.517 -16.643 1.00 92.19 89 THR A N 1
ATOM 692 C CA . THR A 1 89 ? 4.663 5.723 -16.529 1.00 92.19 89 THR A CA 1
ATOM 693 C C . THR A 1 89 ? 4.145 5.216 -15.189 1.00 92.19 89 THR A C 1
ATOM 695 O O . THR A 1 89 ? 3.393 5.928 -14.526 1.00 92.19 89 THR A O 1
ATOM 698 N N . LEU A 1 90 ? 4.655 4.064 -14.743 1.00 91.69 90 LEU A N 1
ATOM 699 C CA . LEU A 1 90 ? 4.384 3.492 -13.429 1.00 91.69 90 LEU A CA 1
ATOM 700 C C . LEU A 1 90 ? 4.740 4.475 -12.305 1.00 91.69 90 LEU A C 1
ATOM 702 O O . LEU A 1 90 ? 3.901 4.782 -11.464 1.00 91.69 90 LEU A O 1
ATOM 706 N N . VAL A 1 91 ? 5.950 5.041 -12.319 1.00 92.12 91 VAL A N 1
ATOM 707 C CA . VAL A 1 91 ? 6.394 5.998 -11.289 1.00 92.12 91 VAL A CA 1
ATOM 708 C C . VAL A 1 91 ? 5.530 7.260 -11.279 1.00 92.12 91 VAL A C 1
ATOM 710 O O . VAL A 1 91 ? 5.166 7.743 -10.210 1.00 92.12 91 VAL A O 1
ATOM 713 N N . LYS A 1 92 ? 5.136 7.780 -12.448 1.00 91.81 92 LYS A N 1
ATOM 714 C CA . LYS A 1 92 ? 4.220 8.931 -12.521 1.00 91.81 92 LYS A CA 1
ATOM 715 C C . LYS A 1 92 ? 2.856 8.628 -11.898 1.00 91.81 92 LYS A C 1
ATOM 717 O O . LYS A 1 92 ? 2.323 9.480 -11.193 1.00 91.81 92 LYS A O 1
ATOM 722 N N . ALA A 1 93 ? 2.315 7.432 -12.133 1.00 89.69 93 ALA A N 1
ATOM 723 C CA . ALA A 1 93 ? 1.054 7.001 -11.533 1.00 89.69 93 ALA A CA 1
ATOM 724 C C . ALA A 1 93 ? 1.166 6.846 -10.006 1.00 89.69 93 ALA A C 1
ATOM 726 O O . ALA A 1 93 ? 0.272 7.264 -9.272 1.00 89.69 93 ALA A O 1
ATOM 727 N N . LEU A 1 94 ? 2.293 6.320 -9.514 1.00 88.56 94 LEU A N 1
ATOM 728 C CA . LEU A 1 94 ? 2.556 6.197 -8.078 1.00 88.56 94 LEU A CA 1
ATOM 729 C C . LEU A 1 94 ? 2.683 7.564 -7.388 1.00 88.56 94 LEU A C 1
ATOM 731 O O . LEU A 1 94 ? 2.139 7.740 -6.302 1.00 88.56 94 LEU A O 1
ATOM 735 N N . ILE A 1 95 ? 3.330 8.545 -8.030 1.00 89.31 95 ILE A N 1
ATOM 736 C CA . ILE A 1 95 ? 3.440 9.921 -7.509 1.00 89.31 95 ILE A CA 1
ATOM 737 C C . ILE A 1 95 ? 2.066 10.597 -7.423 1.00 89.31 95 ILE A C 1
ATOM 739 O O . ILE A 1 95 ? 1.802 11.322 -6.467 1.00 89.31 95 ILE A O 1
ATOM 743 N N . ALA A 1 96 ? 1.189 10.362 -8.403 1.00 87.00 96 ALA A N 1
ATOM 744 C CA . ALA A 1 96 ? -0.155 10.934 -8.412 1.00 87.00 96 ALA A CA 1
ATOM 745 C C . ALA A 1 96 ? -1.072 10.348 -7.321 1.00 87.00 96 ALA A C 1
ATOM 747 O O . ALA A 1 96 ? -2.082 10.957 -6.989 1.00 87.00 96 ALA A O 1
ATOM 748 N N . GLY A 1 97 ? -0.742 9.175 -6.766 1.00 79.81 97 GLY A N 1
ATOM 749 C CA . GLY A 1 97 ? -1.510 8.545 -5.688 1.00 79.81 97 GLY A CA 1
ATOM 750 C C . GLY A 1 97 ? -2.869 7.962 -6.103 1.00 79.81 97 GLY A C 1
ATOM 751 O O . GLY A 1 97 ? -3.570 7.412 -5.258 1.00 79.81 97 GLY A O 1
ATOM 752 N N . THR A 1 98 ? -3.228 8.000 -7.390 1.00 73.12 98 THR A N 1
ATOM 753 C CA . THR A 1 98 ? -4.549 7.581 -7.907 1.00 73.12 98 THR A CA 1
ATOM 754 C C . THR A 1 98 ? -4.821 6.082 -7.767 1.00 73.12 98 THR A C 1
ATOM 756 O O . THR A 1 98 ? -5.967 5.651 -7.758 1.00 73.12 98 THR A O 1
ATOM 759 N N . THR A 1 99 ? -3.774 5.271 -7.591 1.00 75.12 99 THR A N 1
ATOM 760 C CA . THR A 1 99 ? -3.900 3.815 -7.386 1.00 75.12 99 THR A CA 1
ATOM 761 C C . THR A 1 99 ? -4.720 3.466 -6.138 1.00 75.12 99 THR A C 1
ATOM 763 O O . THR A 1 99 ? -5.320 2.397 -6.076 1.00 75.12 99 THR A O 1
ATOM 766 N N . GLY A 1 100 ? -4.736 4.348 -5.130 1.00 73.75 100 GLY A N 1
ATOM 767 C CA . GLY A 1 100 ? -5.520 4.136 -3.913 1.00 73.75 100 GLY A CA 1
ATOM 768 C C . GLY A 1 100 ? -7.027 4.158 -4.170 1.00 73.75 100 GLY A C 1
ATOM 769 O O . GLY A 1 100 ? -7.744 3.327 -3.622 1.00 73.75 100 GLY A O 1
ATOM 770 N N . GLU A 1 101 ? -7.483 5.045 -5.055 1.00 77.69 101 GLU A N 1
ATOM 771 C CA . GLU A 1 101 ? -8.903 5.230 -5.381 1.00 77.69 101 GLU A CA 1
ATOM 772 C C . GLU A 1 101 ? -9.476 4.050 -6.177 1.00 77.69 101 GLU A C 1
ATOM 774 O O . GLU A 1 101 ? -10.644 3.715 -6.030 1.00 77.69 101 GLU A O 1
ATOM 779 N N . GLU A 1 102 ? -8.658 3.373 -6.991 1.00 75.81 102 GLU A N 1
ATOM 780 C CA . GLU A 1 102 ? -9.090 2.175 -7.731 1.00 75.81 102 GLU A CA 1
ATOM 781 C C . GLU A 1 102 ? -9.318 0.952 -6.816 1.00 75.81 102 GLU A C 1
ATOM 783 O O . GLU A 1 102 ? -9.961 -0.022 -7.220 1.00 75.81 102 GLU A O 1
ATOM 788 N N . ILE A 1 103 ? -8.752 0.970 -5.603 1.00 79.56 103 ILE A N 1
ATOM 789 C CA . ILE A 1 103 ? -8.783 -0.144 -4.645 1.00 79.56 103 ILE A CA 1
ATOM 790 C C . ILE A 1 103 ? -9.869 0.044 -3.568 1.00 79.56 103 ILE A C 1
ATOM 792 O O . ILE A 1 103 ? -10.371 -0.969 -3.061 1.00 79.56 103 ILE A O 1
ATOM 796 N N . GLU A 1 104 ? -10.1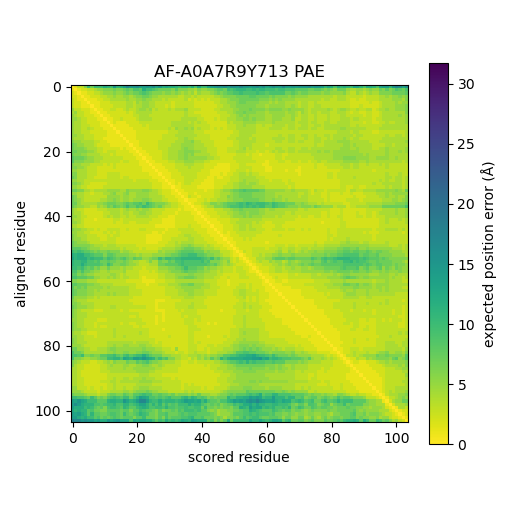99 1.293 -3.210 1.00 73.00 104 GLU A N 1
ATOM 797 C CA . GLU A 1 104 ? -11.231 1.662 -2.216 1.00 73.00 104 GLU A CA 1
ATOM 798 C C . GLU A 1 104 ? -12.650 1.233 -2.645 1.00 73.00 104 GLU A C 1
ATOM 800 O O . GLU A 1 104 ? -13.353 0.628 -1.795 1.00 73.00 104 GLU A O 1
#

pLDDT: mean 91.92, std 5.28, range [73.0, 97.06]

Organism: NCBI:txid156133